Protein AF-A0A558GK12-F1 (afdb_monomer_lite)

Organism: Paenarthrobacter nitroguajacolicus (NCBI:txid211146)

pLDDT: mean 76.07, std 12.77, range [32.25, 90.19]

Foldseek 3Di:
DDDDPPVPPPLVVLVVVLLVVLLVQLVVCCVPVNDDSVLSSQLSCQLSVLLSVQLCCCCPVVVDPDLLVSNVVSLVRSLVRSLVSNCCSPANPDRDPVPSSVVSNVVSVVVSVVSSVVSVVVVVVVVVVVVVVVVVVVVVVVVVVVVVVVVVVVVVVD

Secondary structure (D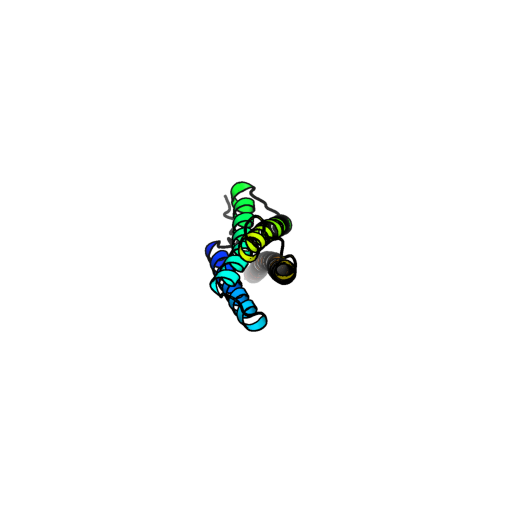SSP, 8-state):
----------HHHHHHHHHHHHHHHHHHHHHHH---HHHHHHHHHHHHHHHHHHHHHHHHTT----HHHHHHHHHHHHHHHHHHHHHHHHH-TT---HHHHHHHHHHHHHHHHHHHHHHHHHHHHHHHHHHHHHHHHHHHHHHHHHHHHHHHHHHTT-

Structure (mmCIF, N/CA/C/O backbone):
data_AF-A0A558GK12-F1
#
_entry.id   AF-A0A558GK12-F1
#
loop_
_atom_site.group_PDB
_atom_site.id
_atom_site.type_symbol
_atom_site.label_atom_id
_atom_site.label_alt_id
_atom_site.label_comp_id
_atom_site.label_asym_id
_atom_site.label_entity_id
_atom_site.label_seq_id
_atom_site.pdbx_PDB_ins_code
_atom_site.Cartn_x
_atom_site.Cartn_y
_atom_site.Cartn_z
_atom_site.occupancy
_atom_site.B_iso_or_equiv
_atom_site.auth_seq_id
_atom_site.auth_comp_id
_atom_site.auth_asym_id
_atom_site.auth_atom_id
_atom_site.pdbx_PDB_model_num
ATOM 1 N N . MET A 1 1 ? -12.534 13.010 30.637 1.00 35.97 1 MET A N 1
ATOM 2 C CA . MET A 1 1 ? -11.200 12.871 30.018 1.00 35.97 1 MET A CA 1
ATOM 3 C C . MET A 1 1 ? -10.872 11.388 30.012 1.00 35.97 1 MET A C 1
ATOM 5 O O . MET A 1 1 ? -10.538 10.848 31.054 1.00 35.97 1 MET A O 1
ATOM 9 N N . SER A 1 2 ? -11.116 10.703 28.897 1.00 32.25 2 SER A N 1
ATOM 10 C CA . SER A 1 2 ? -10.907 9.257 28.772 1.00 32.25 2 SER A CA 1
ATOM 11 C C . SER A 1 2 ? -10.175 8.986 27.464 1.00 32.25 2 SER A C 1
ATOM 13 O O . SER A 1 2 ? -10.705 9.154 26.368 1.00 32.25 2 SER A O 1
ATOM 15 N N . THR A 1 3 ? -8.904 8.637 27.613 1.00 38.06 3 THR A N 1
ATOM 16 C CA . THR A 1 3 ? -7.981 8.216 26.567 1.00 38.06 3 THR A CA 1
ATOM 17 C C . THR A 1 3 ? -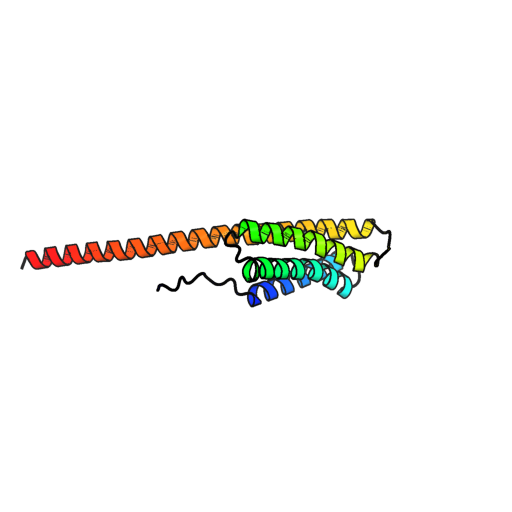8.473 6.903 25.968 1.00 38.06 3 THR A C 1
ATOM 19 O O . THR A 1 3 ? -8.235 5.821 26.499 1.00 38.06 3 THR A O 1
ATOM 22 N N . SER A 1 4 ? -9.209 7.014 24.863 1.00 36.31 4 SER A N 1
ATOM 23 C CA . SER A 1 4 ? -9.527 5.882 24.002 1.00 36.31 4 SER A CA 1
ATOM 24 C C . SER A 1 4 ? -8.226 5.402 23.366 1.00 36.31 4 SER A C 1
ATOM 26 O O . SER A 1 4 ? -7.670 6.065 22.490 1.00 36.31 4 SER A O 1
ATOM 28 N N . SER A 1 5 ? -7.716 4.273 23.855 1.00 36.62 5 SER A N 1
ATOM 29 C CA . SER A 1 5 ? -6.648 3.499 23.227 1.00 36.62 5 SER A CA 1
ATOM 30 C C . SER A 1 5 ? -7.183 2.924 21.909 1.00 36.62 5 SER A C 1
ATOM 32 O O . SER A 1 5 ? -7.464 1.732 2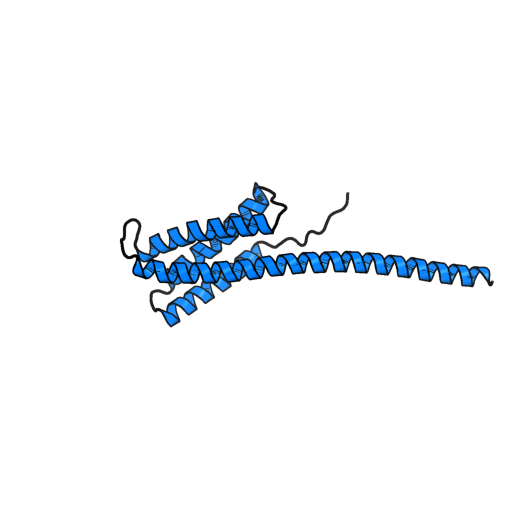1.803 1.00 36.62 5 SER A O 1
ATOM 34 N N . LYS A 1 6 ? -7.365 3.783 20.894 1.00 41.03 6 LYS A N 1
ATOM 35 C CA . LYS A 1 6 ? -7.413 3.352 19.495 1.00 41.03 6 LYS A CA 1
ATOM 36 C C . LYS A 1 6 ? -6.067 2.671 19.265 1.00 41.03 6 LYS A C 1
ATOM 38 O O . LYS A 1 6 ? -5.039 3.323 19.417 1.00 41.03 6 LYS A O 1
ATOM 43 N N . SER A 1 7 ? -6.063 1.371 18.989 1.00 43.19 7 SER A N 1
ATOM 44 C CA . SER A 1 7 ? -4.862 0.639 18.599 1.00 43.19 7 SER A CA 1
ATOM 45 C C . SER A 1 7 ? -4.269 1.335 17.374 1.00 43.19 7 SER A C 1
ATOM 47 O O . SER A 1 7 ? -4.726 1.155 16.246 1.00 43.19 7 SER A O 1
ATOM 49 N N . GLU A 1 8 ? -3.315 2.239 17.610 1.00 52.97 8 GLU A N 1
ATOM 50 C CA . GLU A 1 8 ? -2.764 3.075 16.558 1.00 52.97 8 GLU A CA 1
ATOM 51 C C . GLU A 1 8 ? -2.110 2.156 15.536 1.00 52.97 8 GLU A C 1
ATOM 53 O O . GLU A 1 8 ? -1.162 1.417 15.818 1.00 52.97 8 GLU A O 1
ATOM 58 N N . PHE A 1 9 ? -2.665 2.178 14.331 1.00 57.78 9 PHE A N 1
ATOM 59 C CA . PHE A 1 9 ? -2.064 1.590 13.155 1.00 57.78 9 PHE A CA 1
ATOM 60 C C . PHE A 1 9 ? -0.671 2.206 12.995 1.00 57.78 9 PHE A C 1
ATOM 62 O O . PHE A 1 9 ? -0.520 3.325 12.511 1.00 57.78 9 PHE A O 1
ATOM 69 N N . SER A 1 10 ? 0.356 1.513 13.487 1.00 67.56 10 SER A N 1
ATOM 70 C CA . SER A 1 10 ? 1.699 2.074 13.537 1.00 67.56 10 SER A CA 1
ATOM 71 C C . SER A 1 10 ? 2.254 2.150 12.117 1.00 67.56 10 SER A C 1
ATOM 73 O O . SER A 1 10 ? 2.717 1.144 11.575 1.00 67.56 10 SER A O 1
ATOM 75 N N . TRP A 1 11 ? 2.228 3.351 11.542 1.00 75.19 11 TRP A N 1
ATOM 76 C CA . TRP A 1 11 ? 2.812 3.727 10.252 1.00 75.19 11 TRP A CA 1
ATOM 77 C C . TRP A 1 11 ? 4.128 3.019 9.891 1.00 75.19 11 TRP A C 1
ATOM 79 O O . TRP A 1 11 ? 4.213 2.495 8.779 1.00 75.19 11 TRP A O 1
ATOM 89 N N . PRO A 1 12 ? 5.127 2.905 10.793 1.00 80.19 12 PRO A N 1
ATOM 90 C CA . PRO A 1 12 ? 6.367 2.196 10.475 1.00 80.19 12 PRO A CA 1
ATOM 91 C C . PRO A 1 12 ? 6.170 0.704 10.172 1.00 80.19 12 PRO A C 1
ATOM 93 O O . PRO A 1 12 ? 6.847 0.171 9.293 1.00 80.19 12 PRO A O 1
ATOM 96 N N . LYS A 1 13 ? 5.223 0.018 10.830 1.00 75.19 13 LYS A N 1
ATOM 97 C CA . LYS A 1 13 ? 4.918 -1.393 10.523 1.00 75.19 13 LYS A CA 1
ATOM 98 C C . LYS A 1 13 ? 4.299 -1.525 9.136 1.00 75.19 13 LYS A C 1
ATOM 100 O O . LYS A 1 13 ? 4.677 -2.419 8.389 1.00 75.19 13 LYS A O 1
ATOM 105 N N . SER A 1 14 ? 3.399 -0.616 8.775 1.00 77.62 14 SER A N 1
ATOM 106 C CA . SER A 1 14 ? 2.734 -0.607 7.468 1.00 77.62 14 SER A CA 1
ATOM 107 C C . SER A 1 14 ? 3.714 -0.313 6.339 1.00 77.62 14 SER A C 1
ATOM 109 O O . SER A 1 14 ? 3.683 -0.984 5.311 1.00 77.62 14 SER A O 1
ATOM 111 N N . PHE A 1 15 ? 4.636 0.626 6.557 1.00 80.50 15 PHE A N 1
ATOM 112 C CA . PHE A 1 15 ? 5.714 0.914 5.617 1.00 80.50 15 PHE A CA 1
ATOM 113 C C . PHE A 1 15 ? 6.651 -0.288 5.451 1.00 80.50 15 PHE A C 1
ATOM 115 O O . PHE A 1 15 ? 6.922 -0.704 4.331 1.00 80.50 15 PHE A O 1
ATOM 122 N N . THR A 1 16 ? 7.078 -0.905 6.556 1.00 83.75 16 THR A N 1
ATOM 123 C CA . THR A 1 16 ? 7.961 -2.085 6.530 1.00 83.75 16 THR A CA 1
ATOM 124 C C . THR A 1 16 ? 7.309 -3.262 5.806 1.00 83.75 16 THR A C 1
ATOM 126 O O . THR A 1 16 ? 7.930 -3.883 4.948 1.00 83.75 16 THR A O 1
ATOM 129 N N . LEU A 1 17 ? 6.039 -3.545 6.107 1.00 79.75 17 LEU A N 1
ATOM 130 C CA . LEU A 1 17 ? 5.294 -4.633 5.476 1.00 79.75 17 LEU A CA 1
ATOM 131 C C . LEU A 1 17 ? 5.094 -4.380 3.978 1.00 79.75 17 LEU A C 1
ATOM 133 O O . LEU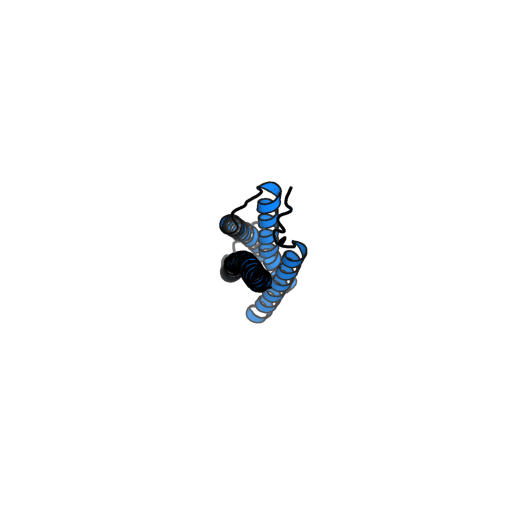 A 1 17 ? 5.295 -5.288 3.178 1.00 79.75 17 LEU A O 1
ATOM 137 N N . THR A 1 18 ? 4.784 -3.138 3.595 1.00 83.75 18 THR A N 1
ATOM 138 C CA . THR A 1 18 ? 4.668 -2.743 2.183 1.00 83.75 18 THR A CA 1
ATOM 139 C C . THR A 1 18 ? 6.000 -2.901 1.456 1.00 83.75 18 THR A C 1
ATOM 141 O O . THR A 1 18 ? 6.032 -3.473 0.376 1.00 83.75 18 THR A O 1
ATOM 144 N N . THR A 1 19 ? 7.111 -2.479 2.061 1.00 84.19 19 THR A N 1
ATOM 145 C CA . THR A 1 19 ? 8.462 -2.634 1.500 1.00 84.19 19 THR A CA 1
ATOM 146 C C . THR A 1 19 ? 8.828 -4.099 1.259 1.00 84.19 19 THR A C 1
ATOM 148 O O . THR A 1 19 ? 9.297 -4.438 0.174 1.00 84.19 19 THR A O 1
ATOM 151 N N . ILE A 1 20 ? 8.571 -4.983 2.232 1.00 87.56 20 ILE A N 1
ATOM 152 C CA . ILE A 1 20 ? 8.808 -6.429 2.081 1.00 87.56 20 ILE A CA 1
ATOM 153 C C . ILE A 1 20 ? 7.944 -6.993 0.950 1.00 87.56 20 ILE A C 1
ATOM 155 O O . ILE A 1 20 ? 8.432 -7.745 0.108 1.00 87.56 20 ILE A O 1
ATOM 159 N N . PHE A 1 21 ? 6.670 -6.608 0.904 1.00 84.00 21 PHE A N 1
ATOM 160 C CA . PHE A 1 21 ? 5.739 -7.094 -0.105 1.00 84.00 21 PHE A CA 1
ATOM 161 C C . PHE A 1 21 ? 6.117 -6.615 -1.518 1.00 84.00 21 PHE A C 1
ATOM 163 O O . PHE A 1 21 ? 6.138 -7.416 -2.449 1.00 84.00 21 PHE A O 1
ATOM 170 N N . CYS A 1 22 ? 6.526 -5.352 -1.674 1.00 86.69 22 CYS A N 1
ATOM 171 C CA . CYS A 1 22 ? 7.049 -4.819 -2.934 1.00 86.69 22 CYS A CA 1
ATOM 172 C C . CYS A 1 22 ? 8.320 -5.549 -3.390 1.00 86.69 22 CYS A C 1
ATOM 174 O O . CYS A 1 22 ? 8.452 -5.851 -4.573 1.00 86.69 22 CYS A O 1
ATOM 176 N N . ALA A 1 23 ? 9.236 -5.872 -2.471 1.00 86.19 23 ALA A N 1
ATOM 177 C CA . ALA A 1 23 ? 10.437 -6.640 -2.796 1.00 86.19 23 ALA A CA 1
ATOM 178 C C . ALA A 1 23 ? 10.096 -8.067 -3.260 1.00 86.19 23 ALA A C 1
ATOM 180 O O . ALA A 1 23 ? 10.641 -8.532 -4.259 1.00 86.19 23 ALA A O 1
ATOM 181 N N . LEU A 1 24 ? 9.154 -8.744 -2.592 1.00 85.88 24 LEU A N 1
ATOM 182 C CA . LEU A 1 24 ? 8.676 -10.071 -3.003 1.00 85.88 24 LEU A CA 1
ATOM 183 C C . LEU A 1 24 ? 8.048 -10.052 -4.401 1.00 85.88 24 LEU A C 1
ATOM 185 O O . LEU A 1 24 ? 8.295 -10.950 -5.207 1.00 85.88 24 LEU A O 1
ATOM 189 N N . ILE A 1 25 ? 7.268 -9.019 -4.714 1.00 83.31 25 ILE A N 1
ATOM 190 C CA . ILE A 1 25 ? 6.668 -8.854 -6.042 1.00 83.31 25 ILE A CA 1
ATOM 191 C C . ILE A 1 25 ? 7.739 -8.597 -7.098 1.00 83.31 25 ILE A C 1
ATOM 193 O O . ILE A 1 25 ? 7.697 -9.204 -8.164 1.00 83.31 25 ILE A O 1
ATOM 197 N N . ALA A 1 26 ? 8.741 -7.772 -6.801 1.00 84.75 26 ALA A N 1
ATOM 198 C CA . ALA A 1 26 ? 9.845 -7.530 -7.722 1.00 84.75 26 ALA A CA 1
ATOM 199 C C . ALA A 1 26 ? 10.619 -8.820 -8.040 1.00 84.75 26 ALA A C 1
ATOM 201 O O . ALA A 1 26 ? 10.864 -9.111 -9.210 1.00 84.75 26 ALA A O 1
ATOM 202 N N . VAL A 1 27 ? 10.931 -9.624 -7.014 1.00 84.81 27 VAL A N 1
ATOM 203 C CA . VAL A 1 27 ? 11.595 -10.928 -7.180 1.00 84.81 27 VAL A CA 1
ATOM 204 C C . VAL A 1 27 ? 10.734 -11.877 -8.013 1.00 84.81 27 VAL A C 1
ATOM 206 O O . VAL A 1 27 ? 11.221 -12.444 -8.983 1.00 84.81 27 VAL A O 1
ATOM 209 N N . THR A 1 28 ? 9.452 -12.035 -7.676 1.00 81.00 28 THR A N 1
ATOM 210 C CA . THR A 1 28 ? 8.550 -12.947 -8.408 1.00 81.00 28 THR A CA 1
ATOM 211 C C . THR A 1 28 ? 8.304 -12.504 -9.849 1.00 81.00 28 THR A C 1
ATOM 213 O O . THR A 1 28 ? 8.230 -13.335 -10.750 1.00 81.00 28 THR A O 1
ATOM 216 N N . THR A 1 29 ? 8.237 -11.198 -10.103 1.00 79.62 29 THR A N 1
ATOM 217 C CA . THR A 1 29 ? 8.101 -10.669 -11.466 1.00 79.62 29 THR A CA 1
ATOM 218 C C . THR A 1 29 ? 9.354 -10.963 -12.282 1.00 79.62 29 THR A C 1
ATOM 220 O O . THR A 1 29 ? 9.255 -11.439 -13.411 1.00 79.62 29 THR A O 1
ATOM 223 N N . GLN A 1 30 ? 10.533 -10.759 -11.687 1.00 80.44 30 GLN A N 1
ATOM 224 C CA . GLN A 1 30 ? 11.808 -11.064 -12.327 1.00 80.44 30 GLN A CA 1
ATOM 225 C C . GLN A 1 30 ? 11.965 -12.562 -12.621 1.00 80.44 30 GLN A C 1
ATOM 227 O O . GLN A 1 30 ? 12.465 -12.918 -13.685 1.00 80.44 30 GLN A O 1
ATOM 232 N N . THR A 1 31 ? 11.543 -13.453 -11.718 1.00 80.31 31 THR A N 1
ATOM 233 C CA . THR A 1 31 ? 11.682 -14.903 -11.935 1.00 80.31 31 THR A CA 1
ATOM 234 C C . THR A 1 31 ? 10.744 -15.440 -13.012 1.00 80.31 31 THR A C 1
ATOM 236 O O . THR A 1 31 ? 11.107 -16.394 -13.695 1.00 80.31 31 THR A O 1
ATOM 239 N N . ILE A 1 32 ? 9.555 -14.850 -13.176 1.00 77.88 32 ILE A N 1
ATOM 240 C CA . ILE A 1 32 ? 8.547 -15.327 -14.135 1.00 77.88 32 ILE A CA 1
ATOM 241 C C . ILE A 1 32 ? 8.728 -14.688 -15.519 1.00 77.88 32 ILE A C 1
ATOM 243 O O . ILE A 1 32 ? 8.685 -15.393 -16.525 1.00 77.88 32 ILE A O 1
ATOM 247 N N . TRP A 1 33 ? 8.913 -13.366 -15.585 1.00 72.50 33 TRP A N 1
ATOM 248 C CA . TRP A 1 33 ? 8.958 -12.614 -16.850 1.00 72.50 33 TRP A CA 1
ATOM 249 C C . TRP A 1 33 ? 10.365 -12.163 -17.254 1.00 72.50 33 TRP A C 1
ATOM 251 O O . TRP A 1 33 ? 10.549 -11.669 -18.366 1.00 72.50 33 TRP A O 1
ATOM 261 N N . GLY A 1 34 ? 11.365 -12.340 -16.387 1.00 69.44 34 GLY A N 1
ATOM 262 C CA . GLY A 1 34 ? 12.691 -11.767 -16.593 1.00 69.44 34 GLY A CA 1
ATOM 263 C C . GLY A 1 34 ? 12.698 -10.242 -16.431 1.00 69.44 34 GLY A C 1
ATOM 264 O O . GLY A 1 34 ? 11.758 -9.633 -15.919 1.00 69.44 34 GLY A O 1
ATOM 265 N N . GLY A 1 35 ? 13.788 -9.610 -16.864 1.00 73.88 35 GLY A N 1
ATOM 266 C CA . GLY A 1 35 ? 13.969 -8.158 -16.795 1.00 73.88 35 GLY A CA 1
ATOM 267 C C . GLY A 1 35 ? 14.817 -7.688 -15.612 1.00 73.88 35 GLY A C 1
ATOM 268 O O . GLY A 1 35 ? 15.287 -8.480 -14.792 1.00 73.88 35 GLY A O 1
ATOM 269 N N . ASP A 1 36 ? 15.052 -6.378 -15.559 1.00 83.38 36 ASP A N 1
ATOM 270 C CA . ASP A 1 36 ? 15.896 -5.768 -14.535 1.00 83.38 36 ASP A CA 1
ATOM 271 C C . ASP A 1 36 ? 15.181 -5.744 -13.174 1.00 83.38 36 ASP A C 1
ATOM 273 O O . ASP A 1 36 ? 14.027 -5.319 -13.054 1.00 83.38 36 ASP A O 1
ATOM 277 N N . PHE A 1 37 ? 15.882 -6.200 -12.134 1.00 82.94 37 PHE A N 1
ATOM 278 C CA . PHE A 1 37 ? 15.372 -6.199 -10.767 1.00 82.94 37 PHE A CA 1
ATOM 279 C C . PHE A 1 37 ? 15.027 -4.781 -10.318 1.00 82.94 37 PHE A C 1
ATOM 281 O O . PHE A 1 37 ? 13.970 -4.569 -9.730 1.00 82.94 37 PHE A O 1
ATOM 288 N N . ILE A 1 38 ? 15.879 -3.801 -10.639 1.00 86.56 38 ILE A N 1
ATOM 289 C CA . ILE A 1 38 ? 15.675 -2.407 -10.229 1.00 86.56 38 ILE A CA 1
ATOM 290 C C . ILE A 1 38 ? 14.414 -1.826 -10.871 1.00 86.56 38 ILE A C 1
ATOM 292 O O . ILE A 1 38 ? 13.653 -1.134 -10.196 1.00 86.56 38 ILE A O 1
ATOM 296 N N . LEU A 1 39 ? 14.142 -2.165 -12.133 1.00 83.56 39 LEU A N 1
ATOM 297 C CA . LEU A 1 39 ? 12.927 -1.751 -12.832 1.00 83.56 39 LEU A CA 1
ATOM 298 C C . LEU A 1 39 ? 11.671 -2.350 -12.182 1.00 83.56 39 LEU A C 1
ATOM 300 O O . LEU A 1 39 ? 10.754 -1.617 -11.813 1.00 83.56 39 LEU A O 1
ATOM 304 N N . ASN A 1 40 ? 11.646 -3.667 -11.963 1.00 82.25 40 ASN A N 1
ATOM 305 C CA . ASN A 1 40 ? 10.519 -4.341 -11.309 1.00 82.25 40 ASN A CA 1
ATOM 306 C C . ASN A 1 40 ? 10.295 -3.837 -9.871 1.00 82.25 40 ASN A C 1
ATOM 308 O O . ASN A 1 40 ? 9.155 -3.694 -9.414 1.00 82.25 40 ASN A O 1
ATOM 312 N N . LEU A 1 41 ? 11.382 -3.516 -9.168 1.00 86.38 41 LEU A N 1
ATOM 313 C CA . LEU A 1 41 ? 11.360 -2.946 -7.828 1.00 86.38 41 LEU A CA 1
ATOM 314 C C . LEU A 1 41 ? 10.794 -1.520 -7.832 1.00 86.38 41 LEU A C 1
ATOM 316 O O . LEU A 1 41 ? 9.909 -1.221 -7.031 1.00 86.38 41 LEU A O 1
ATOM 320 N N . ALA A 1 42 ? 11.232 -0.661 -8.755 1.00 87.94 42 ALA A N 1
ATOM 321 C CA . ALA A 1 42 ? 10.745 0.712 -8.889 1.00 87.94 42 ALA A CA 1
ATOM 322 C C . ALA A 1 42 ? 9.252 0.769 -9.250 1.00 87.94 42 ALA A C 1
ATOM 324 O O . ALA A 1 42 ? 8.504 1.578 -8.693 1.00 87.94 42 ALA A O 1
ATOM 325 N N . ILE A 1 43 ? 8.797 -0.126 -10.132 1.00 84.88 43 ILE A N 1
ATOM 326 C CA . ILE A 1 43 ? 7.380 -0.271 -10.480 1.00 84.88 43 ILE A CA 1
ATOM 327 C C . ILE A 1 43 ? 6.571 -0.663 -9.239 1.00 84.88 43 ILE A C 1
ATOM 329 O O . ILE A 1 43 ? 5.604 0.020 -8.893 1.00 84.88 43 ILE A O 1
ATOM 333 N N . SER A 1 44 ? 7.002 -1.709 -8.529 1.00 85.00 44 SER A N 1
ATOM 334 C CA . SER A 1 44 ? 6.313 -2.225 -7.339 1.00 85.00 44 SER A CA 1
ATOM 335 C C . SER A 1 44 ? 6.251 -1.188 -6.212 1.00 85.00 44 SER A C 1
ATOM 337 O O . SER A 1 44 ? 5.194 -0.976 -5.613 1.00 85.00 44 SER A O 1
ATOM 339 N N . PHE A 1 45 ? 7.351 -0.471 -5.958 1.00 88.00 45 PHE A N 1
ATOM 340 C CA . PHE A 1 45 ? 7.367 0.620 -4.982 1.00 88.00 45 PHE A CA 1
ATOM 341 C C . PHE A 1 45 ? 6.428 1.763 -5.357 1.00 88.00 45 PHE A C 1
ATOM 343 O O . PHE A 1 45 ? 5.814 2.334 -4.458 1.00 88.00 45 PHE A O 1
ATOM 350 N N . GLY A 1 46 ? 6.262 2.075 -6.644 1.00 87.44 46 GLY A N 1
ATOM 351 C CA . GLY A 1 46 ? 5.299 3.083 -7.086 1.00 87.44 46 GLY A CA 1
ATOM 352 C C . GLY A 1 46 ? 3.872 2.773 -6.640 1.00 87.44 46 GLY A C 1
ATOM 353 O O . GLY A 1 46 ? 3.185 3.663 -6.145 1.00 87.44 46 GLY A O 1
ATOM 354 N N . PHE A 1 47 ? 3.439 1.513 -6.723 1.00 85.12 47 PHE A N 1
ATOM 355 C CA . PHE A 1 47 ? 2.134 1.096 -6.199 1.00 85.12 47 PHE A CA 1
ATOM 356 C C . PHE A 1 47 ? 2.092 1.137 -4.665 1.00 85.12 47 PHE A C 1
ATOM 358 O O . PHE A 1 47 ? 1.192 1.747 -4.083 1.00 85.12 47 PHE A O 1
ATOM 365 N N . GLY A 1 48 ? 3.082 0.533 -4.000 1.00 84.75 48 GLY A N 1
ATOM 366 C CA . GLY A 1 48 ? 3.107 0.423 -2.540 1.00 84.75 48 GLY A CA 1
ATOM 367 C C . GLY A 1 48 ? 3.186 1.771 -1.816 1.00 84.75 48 GLY A C 1
ATOM 368 O O . GLY A 1 48 ? 2.397 2.041 -0.909 1.00 84.75 48 GLY A O 1
ATOM 369 N N . LEU A 1 49 ? 4.099 2.651 -2.232 1.00 87.88 49 LEU A N 1
ATOM 370 C CA . LEU A 1 49 ? 4.278 3.967 -1.612 1.00 87.88 49 LEU A CA 1
ATOM 371 C C . LEU A 1 49 ? 3.078 4.879 -1.860 1.00 87.88 49 LEU A C 1
ATOM 373 O O . LEU A 1 49 ? 2.683 5.610 -0.954 1.00 87.88 49 LEU A O 1
ATOM 377 N N . SER A 1 50 ? 2.456 4.798 -3.037 1.00 89.19 50 SER A N 1
ATOM 378 C CA . SER A 1 50 ? 1.235 5.553 -3.336 1.00 89.19 50 SER A CA 1
ATOM 379 C C . SER A 1 50 ? 0.064 5.113 -2.456 1.00 89.19 50 SER A C 1
ATOM 381 O O . SER A 1 50 ? -0.689 5.956 -1.966 1.00 89.19 50 SER A O 1
ATOM 383 N N . ALA A 1 51 ? -0.065 3.811 -2.179 1.00 84.81 51 ALA A N 1
ATOM 384 C CA . ALA A 1 51 ? -1.082 3.284 -1.268 1.00 84.81 51 ALA A CA 1
ATOM 385 C C . ALA A 1 51 ? -0.862 3.756 0.180 1.00 84.81 51 ALA A C 1
ATOM 387 O O . ALA A 1 51 ? -1.776 4.283 0.813 1.00 84.81 51 ALA A O 1
ATOM 388 N N . VAL A 1 52 ? 0.363 3.622 0.701 1.00 85.06 52 VAL A N 1
ATOM 389 C CA . VAL A 1 52 ? 0.689 4.035 2.078 1.00 85.06 52 VAL A CA 1
ATOM 390 C C . VAL A 1 52 ? 0.616 5.555 2.236 1.00 85.06 52 VAL A C 1
ATOM 392 O O . VAL A 1 52 ? 0.061 6.045 3.218 1.00 85.06 52 VAL A O 1
ATOM 395 N N . GLY A 1 53 ? 1.140 6.310 1.269 1.00 87.62 53 GLY A N 1
ATOM 396 C CA . GLY A 1 53 ? 1.151 7.772 1.284 1.00 87.62 53 GLY A CA 1
ATOM 397 C C . GLY A 1 53 ? -0.250 8.374 1.206 1.00 87.62 53 GLY A C 1
ATOM 398 O O . GLY A 1 53 ? -0.574 9.277 1.974 1.00 87.62 53 GLY A O 1
ATOM 399 N N . SER A 1 54 ? -1.117 7.843 0.343 1.00 87.44 54 SER A N 1
ATOM 400 C CA . SER A 1 54 ? -2.513 8.293 0.265 1.00 87.44 54 SER A CA 1
ATOM 401 C C . SER A 1 54 ? -3.295 7.970 1.541 1.00 87.44 54 SER A C 1
ATOM 403 O O . SER A 1 54 ? -4.015 8.833 2.037 1.00 87.44 54 SER A O 1
ATOM 405 N N . SER A 1 55 ? -3.102 6.780 2.125 1.00 84.75 55 SER A N 1
ATOM 406 C CA . SER A 1 55 ? -3.695 6.411 3.423 1.00 84.75 55 SER A CA 1
ATOM 407 C C . SER A 1 55 ? -3.216 7.359 4.525 1.00 84.75 55 SER A C 1
ATOM 409 O O . SER A 1 55 ? -4.024 7.886 5.291 1.00 84.75 55 SER A O 1
ATOM 411 N N . PHE A 1 56 ? -1.921 7.692 4.547 1.00 85.00 56 PHE A N 1
ATOM 412 C CA . PHE A 1 56 ? -1.358 8.676 5.474 1.00 85.00 56 PHE A CA 1
ATOM 413 C C . PHE A 1 56 ? -2.008 10.049 5.356 1.00 85.00 56 PHE A C 1
ATOM 415 O O . PHE A 1 56 ? -2.379 10.643 6.370 1.00 85.00 56 PHE A O 1
ATOM 422 N N . ILE A 1 57 ? -2.197 10.538 4.133 1.00 86.25 57 ILE A N 1
ATOM 423 C CA . ILE A 1 57 ? -2.851 11.823 3.885 1.00 86.25 57 ILE A CA 1
ATOM 424 C C . ILE A 1 57 ? -4.322 11.778 4.330 1.00 86.25 57 ILE A C 1
ATOM 426 O O . ILE A 1 57 ? -4.783 12.701 5.000 1.00 86.25 57 ILE A O 1
ATOM 430 N N . LEU A 1 58 ? -5.056 10.704 4.037 1.00 83.38 58 LEU A N 1
ATOM 431 C CA . LEU A 1 58 ? -6.471 10.569 4.407 1.00 83.38 58 LEU A CA 1
ATOM 432 C C . LEU A 1 58 ? -6.700 10.506 5.921 1.00 83.38 58 LEU A C 1
ATOM 434 O O . LEU A 1 58 ? -7.658 11.093 6.431 1.00 83.38 58 LEU A O 1
ATOM 438 N N . VAL A 1 59 ? -5.814 9.830 6.650 1.00 81.31 59 VAL A N 1
ATOM 439 C CA . VAL A 1 59 ? -5.904 9.738 8.112 1.00 81.31 59 VAL A CA 1
ATOM 440 C C . VAL A 1 59 ? -5.432 11.033 8.768 1.00 81.31 59 VAL A C 1
ATOM 442 O O . VAL A 1 59 ? -6.104 11.554 9.655 1.00 81.31 59 VAL A O 1
ATOM 445 N N . LYS A 1 60 ? -4.286 11.579 8.341 1.00 81.44 60 LYS A N 1
ATOM 446 C CA . LYS A 1 60 ? -3.652 12.713 9.027 1.00 81.44 60 LYS A CA 1
ATOM 447 C C . LYS A 1 60 ? -4.244 14.064 8.635 1.00 81.44 60 LYS A C 1
ATOM 449 O O . LYS A 1 60 ? -4.393 14.925 9.498 1.00 81.44 60 LYS A O 1
ATOM 454 N N . LEU A 1 61 ? -4.564 14.254 7.356 1.00 83.50 61 LEU A N 1
ATOM 455 C CA . LEU A 1 61 ? -5.067 15.523 6.828 1.00 83.50 61 LEU A CA 1
ATOM 456 C C . LEU A 1 61 ? -6.599 15.578 6.864 1.00 83.50 61 LEU A C 1
ATOM 458 O O . LEU A 1 61 ? -7.164 16.568 7.318 1.00 83.50 61 LEU A O 1
ATOM 462 N N . PHE A 1 62 ? -7.263 14.500 6.435 1.00 80.81 62 PHE A N 1
ATOM 463 C CA . PHE A 1 62 ? -8.727 14.453 6.315 1.00 80.81 62 PHE A CA 1
ATOM 464 C C . PHE A 1 62 ? -9.440 13.859 7.538 1.00 80.81 62 PHE A C 1
ATOM 466 O O . PHE A 1 62 ? -10.667 13.878 7.574 1.00 80.81 62 PHE A O 1
ATOM 473 N N . LYS A 1 63 ? -8.699 13.358 8.544 1.00 81.31 63 LYS A N 1
ATOM 474 C CA . LYS A 1 63 ? -9.245 12.734 9.769 1.00 81.31 63 LYS A CA 1
ATOM 475 C C . LYS A 1 63 ? -10.373 11.742 9.463 1.00 81.31 63 LYS A C 1
ATOM 477 O O . LYS A 1 63 ? -11.416 11.734 10.112 1.00 81.31 63 LYS A O 1
ATOM 482 N N . THR A 1 64 ? -10.173 10.935 8.426 1.00 72.44 64 THR A N 1
ATOM 483 C CA . THR A 1 64 ? -11.189 9.992 7.960 1.00 72.44 64 THR A CA 1
ATOM 484 C C . THR A 1 64 ? -11.456 8.945 9.042 1.00 72.44 64 THR A C 1
ATOM 486 O O . THR A 1 64 ? -10.571 8.162 9.374 1.00 72.44 64 THR A O 1
ATOM 489 N N . GLU A 1 65 ? -12.678 8.902 9.579 1.00 69.56 65 GLU A N 1
ATOM 490 C CA . GLU A 1 65 ? -13.074 7.889 10.575 1.00 69.56 65 GLU A CA 1
ATOM 491 C C . GLU A 1 65 ? -13.508 6.562 9.916 1.00 69.56 65 GLU A C 1
ATOM 493 O O . GLU A 1 65 ? -13.451 5.504 10.542 1.00 69.56 65 GLU A O 1
ATOM 498 N N . SER A 1 66 ? -13.918 6.583 8.639 1.00 76.06 66 SER A N 1
ATOM 499 C CA . SER A 1 66 ? -14.323 5.375 7.906 1.00 76.06 66 SER A CA 1
ATOM 500 C C . SER A 1 66 ? -13.131 4.673 7.256 1.00 76.06 66 SER A C 1
ATOM 502 O O . SER A 1 66 ? -12.610 5.107 6.228 1.00 76.06 66 SER A O 1
ATOM 504 N N . ARG A 1 67 ? -12.744 3.524 7.818 1.00 72.62 67 ARG A N 1
ATOM 505 C CA . ARG A 1 67 ? -11.632 2.701 7.316 1.00 72.62 67 ARG A CA 1
ATOM 506 C C . ARG A 1 67 ? -11.865 2.174 5.897 1.00 72.62 67 ARG A C 1
ATOM 508 O O . ARG A 1 67 ? -10.930 2.109 5.108 1.00 72.62 67 ARG A O 1
ATOM 515 N N . VAL A 1 68 ? -13.106 1.818 5.560 1.00 73.88 68 VAL A N 1
ATOM 516 C CA . VAL A 1 68 ? -13.465 1.326 4.216 1.00 73.88 68 VAL A CA 1
ATOM 517 C C . VAL A 1 68 ? -13.276 2.430 3.176 1.00 73.88 68 VAL A C 1
ATOM 519 O O . VAL A 1 68 ? -12.749 2.180 2.095 1.00 73.88 68 VAL A O 1
ATOM 522 N N . PHE A 1 69 ? -13.658 3.660 3.525 1.00 78.62 69 PHE A N 1
ATOM 523 C CA . PHE A 1 69 ? -13.488 4.822 2.659 1.00 78.62 69 PHE A CA 1
ATOM 524 C C . PHE A 1 69 ? -12.010 5.182 2.474 1.00 78.62 69 PHE A C 1
ATOM 526 O O . PHE A 1 69 ? -11.574 5.398 1.346 1.00 78.62 69 PHE A O 1
ATOM 533 N N . GLU A 1 70 ? -11.231 5.172 3.562 1.00 81.12 70 GLU A N 1
ATOM 534 C CA . GLU A 1 70 ? -9.778 5.374 3.525 1.00 81.12 70 GLU A CA 1
ATOM 535 C C . GLU A 1 70 ? -9.110 4.388 2.557 1.00 81.12 70 GLU A C 1
ATOM 537 O O . GLU A 1 70 ? -8.437 4.797 1.615 1.00 81.12 70 GLU A O 1
ATOM 542 N N . VAL A 1 71 ? -9.354 3.088 2.743 1.00 77.19 71 VAL A N 1
ATOM 543 C CA . VAL A 1 71 ? -8.763 2.023 1.920 1.00 77.19 71 VAL A CA 1
ATOM 544 C C . VAL A 1 71 ? -9.215 2.129 0.465 1.00 77.19 71 VAL A C 1
ATOM 546 O O . VAL A 1 71 ? -8.391 1.985 -0.437 1.00 77.19 71 VAL A O 1
ATOM 549 N N . GLY A 1 72 ? -10.498 2.411 0.224 1.00 80.75 72 GLY A N 1
ATOM 550 C CA . GLY A 1 72 ? -11.044 2.567 -1.124 1.00 80.75 72 GLY A CA 1
ATOM 551 C C . GLY A 1 72 ? -10.373 3.702 -1.896 1.00 80.75 72 GLY A C 1
ATOM 552 O O . GLY A 1 72 ? -9.918 3.496 -3.021 1.00 80.75 72 GLY A O 1
ATOM 553 N N . ILE A 1 73 ? -10.237 4.882 -1.283 1.00 85.19 73 ILE A N 1
ATOM 554 C CA . ILE A 1 73 ? -9.551 6.011 -1.925 1.00 85.19 73 ILE A CA 1
ATOM 555 C C . ILE A 1 73 ? -8.063 5.717 -2.090 1.00 85.19 73 ILE A C 1
ATOM 557 O O . ILE A 1 73 ? -7.519 5.953 -3.168 1.00 85.19 73 ILE A O 1
ATOM 561 N N . SER A 1 74 ? -7.402 5.173 -1.068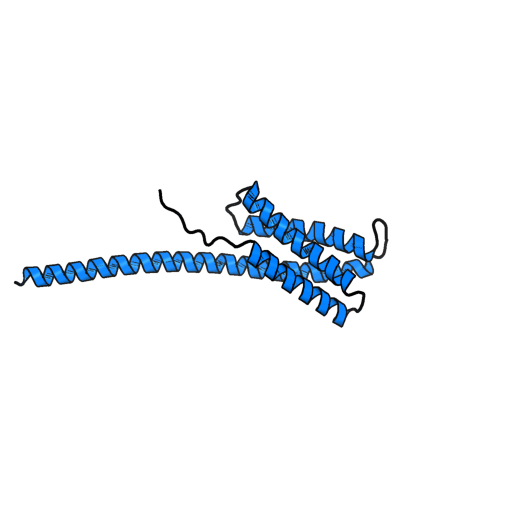 1.00 85.12 74 SER A N 1
ATOM 562 C CA . SER A 1 74 ? -5.986 4.818 -1.165 1.00 85.12 74 SER A CA 1
ATOM 563 C C . SER A 1 74 ? -5.705 3.839 -2.296 1.00 85.12 74 SER A C 1
ATOM 565 O O . SER A 1 74 ? -4.697 3.967 -2.987 1.00 85.12 74 SER A O 1
ATOM 567 N N . MET A 1 75 ? -6.615 2.896 -2.529 1.00 82.12 75 MET A N 1
ATOM 568 C CA . MET A 1 75 ? -6.526 1.945 -3.628 1.00 82.12 75 MET A CA 1
ATOM 569 C C . MET A 1 75 ? -6.703 2.619 -4.990 1.00 82.12 75 MET A C 1
ATOM 571 O O . MET A 1 75 ? -5.911 2.358 -5.891 1.00 82.12 75 MET A O 1
ATOM 575 N N . LEU A 1 76 ? -7.670 3.531 -5.135 1.00 85.88 76 LEU A N 1
ATOM 576 C CA . LEU A 1 76 ? -7.842 4.302 -6.372 1.00 85.88 76 LEU A CA 1
ATOM 577 C C . LEU A 1 76 ? -6.602 5.145 -6.692 1.00 85.88 76 LEU A C 1
ATOM 579 O O . LEU A 1 76 ? -6.139 5.148 -7.831 1.00 85.88 76 LEU A O 1
ATOM 583 N N . VAL A 1 77 ? -6.031 5.814 -5.687 1.00 88.38 77 VAL A N 1
ATOM 584 C CA . VAL A 1 77 ? -4.801 6.602 -5.848 1.00 88.38 77 VAL A CA 1
ATOM 585 C C . VAL A 1 77 ? -3.606 5.705 -6.177 1.00 88.38 77 VAL A C 1
ATOM 587 O O . VAL A 1 77 ? -2.819 6.028 -7.061 1.00 88.38 77 VAL A O 1
ATOM 590 N N . ALA A 1 78 ? -3.469 4.557 -5.512 1.00 86.81 78 ALA A N 1
ATOM 591 C CA . ALA A 1 78 ? -2.397 3.612 -5.804 1.00 86.81 78 ALA A CA 1
ATOM 592 C C . ALA A 1 78 ? -2.494 3.048 -7.225 1.00 86.81 78 ALA A C 1
ATOM 594 O O . ALA A 1 78 ? -1.474 2.926 -7.897 1.00 86.81 78 ALA A O 1
ATOM 595 N N . MET A 1 79 ? -3.705 2.748 -7.704 1.00 83.00 79 MET A N 1
ATOM 596 C CA . MET A 1 79 ? -3.915 2.281 -9.072 1.00 83.00 79 MET A CA 1
ATOM 597 C C . MET A 1 79 ? -3.542 3.352 -10.092 1.00 83.00 79 MET A C 1
ATOM 599 O O . MET A 1 79 ? -2.833 3.043 -11.045 1.00 83.00 79 MET A O 1
ATOM 603 N N . THR A 1 80 ? -3.972 4.601 -9.910 1.00 86.00 80 THR A N 1
ATOM 604 C CA . THR A 1 80 ? -3.672 5.668 -10.875 1.00 86.00 80 THR A CA 1
ATOM 605 C C . THR A 1 80 ? -2.188 6.024 -10.877 1.00 86.00 80 THR A C 1
ATOM 607 O O . THR A 1 80 ? -1.544 5.963 -11.924 1.00 86.00 80 THR A O 1
ATOM 610 N N . VAL A 1 81 ? -1.614 6.323 -9.709 1.00 89.38 81 VAL A N 1
ATOM 611 C CA . VAL A 1 81 ? -0.209 6.739 -9.579 1.00 89.38 81 VAL A CA 1
ATOM 612 C C . VAL A 1 81 ? 0.745 5.582 -9.871 1.00 89.38 81 VAL A C 1
ATOM 614 O O . VAL A 1 81 ? 1.735 5.767 -10.574 1.00 89.38 81 VAL A O 1
ATOM 617 N N . GLY A 1 82 ? 0.437 4.373 -9.398 1.00 85.94 82 GLY A N 1
ATOM 618 C CA . GLY A 1 82 ? 1.231 3.179 -9.679 1.00 85.94 82 GLY A CA 1
ATOM 619 C C . GLY A 1 82 ? 1.250 2.831 -11.166 1.00 85.94 82 GLY A C 1
ATOM 620 O O . GLY A 1 82 ? 2.315 2.539 -11.707 1.00 85.94 82 GLY A O 1
ATOM 621 N N . THR A 1 83 ? 0.112 2.953 -11.858 1.00 84.12 83 THR A N 1
ATOM 622 C CA . THR A 1 83 ? 0.043 2.728 -13.313 1.00 84.12 83 THR A CA 1
ATOM 623 C C . THR A 1 83 ? 0.820 3.794 -14.085 1.00 84.12 83 THR A C 1
ATOM 625 O O . THR A 1 83 ? 1.538 3.456 -15.023 1.00 84.12 83 THR A O 1
ATOM 628 N N . LEU A 1 84 ? 0.749 5.065 -13.674 1.00 85.38 84 LEU A N 1
ATOM 629 C CA . LEU A 1 84 ? 1.556 6.142 -14.263 1.00 85.38 84 LEU A CA 1
ATOM 630 C C . LEU A 1 84 ? 3.060 5.904 -14.051 1.00 85.38 84 LEU A C 1
ATOM 632 O O . LEU A 1 84 ? 3.842 6.042 -14.989 1.00 85.38 84 LEU A O 1
ATOM 636 N N . ASN A 1 85 ? 3.467 5.484 -12.850 1.00 87.88 85 ASN A N 1
ATOM 637 C CA . ASN A 1 85 ? 4.852 5.116 -12.556 1.00 87.88 85 ASN A CA 1
ATOM 638 C C . ASN A 1 85 ? 5.308 3.919 -13.405 1.00 87.88 85 ASN A C 1
ATOM 640 O O . ASN A 1 85 ? 6.384 3.951 -13.993 1.00 87.88 85 ASN A O 1
ATOM 644 N N . ALA A 1 86 ? 4.477 2.884 -13.526 1.00 83.56 86 ALA A N 1
ATOM 645 C CA . ALA A 1 86 ? 4.760 1.740 -14.386 1.00 83.56 86 ALA A CA 1
ATOM 646 C C . ALA A 1 86 ? 4.941 2.147 -15.850 1.00 83.56 86 ALA A C 1
ATOM 648 O O . ALA A 1 86 ? 5.887 1.707 -16.501 1.00 83.56 86 ALA A O 1
ATOM 649 N N . HIS A 1 87 ? 4.061 3.014 -16.351 1.00 81.56 87 HIS A N 1
ATOM 650 C CA . HIS A 1 87 ? 4.156 3.549 -17.702 1.00 81.56 87 HIS A CA 1
ATOM 651 C C . HIS A 1 87 ? 5.475 4.294 -17.914 1.00 81.56 87 HIS A C 1
ATOM 653 O O . HIS A 1 87 ? 6.161 4.060 -18.905 1.00 81.56 87 HIS A O 1
ATOM 659 N N . TYR A 1 88 ? 5.857 5.145 -16.960 1.00 83.75 88 TYR A N 1
ATOM 660 C CA . TYR A 1 88 ? 7.113 5.885 -17.011 1.00 83.75 88 TYR A CA 1
ATOM 661 C C . TYR A 1 88 ? 8.331 4.956 -17.113 1.00 83.75 88 TYR A C 1
ATOM 663 O O . TYR A 1 88 ? 9.197 5.182 -17.955 1.00 83.75 88 TYR A O 1
ATOM 671 N N . TRP A 1 89 ? 8.382 3.890 -16.310 1.00 82.69 89 TRP A N 1
ATOM 672 C CA . TRP A 1 89 ? 9.512 2.955 -16.310 1.00 82.69 89 TRP A CA 1
ATOM 673 C C . TRP A 1 89 ? 9.545 2.018 -17.523 1.00 82.69 89 TRP A C 1
ATOM 675 O O . TRP A 1 89 ? 10.629 1.692 -17.996 1.00 82.69 89 TRP A O 1
ATOM 685 N N . LEU A 1 90 ? 8.389 1.584 -18.035 1.00 76.00 90 LEU A N 1
ATOM 686 C CA . LEU A 1 90 ? 8.322 0.635 -19.155 1.00 76.00 90 LEU A CA 1
ATOM 687 C C . LEU A 1 90 ? 8.440 1.290 -20.532 1.00 76.00 90 LEU A C 1
ATOM 689 O O . LEU A 1 90 ? 8.993 0.689 -21.449 1.00 76.00 90 LEU A O 1
ATOM 693 N N . ASN A 1 91 ? 7.886 2.489 -20.691 1.00 72.00 91 ASN A N 1
ATOM 694 C CA . ASN A 1 91 ? 7.735 3.143 -21.988 1.00 72.00 91 ASN A CA 1
ATOM 695 C C . ASN A 1 91 ? 8.448 4.497 -22.071 1.00 72.00 91 ASN A C 1
ATOM 697 O O . ASN A 1 91 ? 8.526 5.086 -23.146 1.00 72.00 91 ASN A O 1
ATOM 701 N N . GLY A 1 92 ? 8.966 5.025 -20.963 1.00 61.78 92 GLY A N 1
ATOM 702 C CA . GLY A 1 92 ? 9.311 6.441 -20.893 1.00 61.78 92 GLY A CA 1
ATOM 703 C C . GLY A 1 92 ? 8.059 7.326 -20.956 1.00 61.78 92 GLY A C 1
ATOM 704 O O . GLY A 1 92 ? 6.921 6.855 -20.979 1.00 61.78 92 GLY A O 1
ATOM 705 N N . PHE A 1 93 ? 8.255 8.646 -20.973 1.00 50.38 93 PHE A N 1
ATOM 706 C CA . PHE A 1 93 ? 7.152 9.616 -20.889 1.00 50.38 93 PHE A CA 1
ATOM 707 C C . PHE A 1 93 ? 6.230 9.623 -22.135 1.00 50.38 93 PHE A C 1
ATOM 709 O O . PHE A 1 93 ? 5.095 10.076 -22.040 1.00 50.38 93 PHE A O 1
ATOM 716 N N . PHE A 1 94 ? 6.695 9.096 -23.279 1.00 51.03 94 PHE A N 1
ATOM 717 C CA . PHE A 1 94 ? 6.002 9.111 -24.583 1.00 51.03 94 PHE A CA 1
ATOM 718 C C . PHE A 1 94 ? 6.143 7.790 -25.381 1.00 51.03 94 PHE A C 1
ATOM 720 O O . PHE A 1 94 ? 6.181 7.816 -26.608 1.00 51.03 94 PHE A O 1
ATOM 727 N N . GLY A 1 95 ? 6.295 6.630 -24.733 1.00 50.59 95 GLY A N 1
ATOM 728 C CA . GLY A 1 95 ? 6.422 5.349 -25.453 1.00 50.59 95 GLY A CA 1
ATOM 729 C C . GLY A 1 95 ? 5.101 4.603 -25.651 1.00 50.59 95 GLY A C 1
ATOM 730 O O . GLY A 1 95 ? 4.285 4.524 -24.737 1.00 50.59 95 GLY A O 1
ATOM 731 N N . ASP A 1 96 ? 4.943 3.988 -26.824 1.00 58.69 96 ASP A N 1
ATOM 732 C CA . ASP A 1 96 ? 3.711 3.331 -27.297 1.00 58.69 96 ASP A CA 1
ATOM 733 C C . ASP A 1 96 ? 3.612 1.815 -26.991 1.00 58.69 96 ASP A C 1
ATOM 735 O O . ASP A 1 96 ? 2.707 1.133 -27.484 1.00 58.69 96 ASP A O 1
ATOM 739 N N . ASN A 1 97 ? 4.506 1.214 -26.186 1.00 57.53 97 ASN A N 1
ATOM 740 C CA . ASN A 1 97 ? 4.481 -0.246 -25.985 1.00 57.53 97 ASN A CA 1
ATOM 741 C C . ASN A 1 97 ? 3.435 -0.667 -24.941 1.00 57.53 97 ASN A C 1
ATOM 743 O O . ASN A 1 97 ? 3.708 -0.871 -23.755 1.00 57.53 97 ASN A O 1
ATOM 747 N N . PHE A 1 98 ? 2.207 -0.866 -25.414 1.00 59.47 98 PHE A N 1
ATOM 748 C CA . PHE A 1 98 ? 1.052 -1.280 -24.611 1.00 59.47 98 PHE A CA 1
ATOM 749 C C . PHE A 1 98 ? 1.165 -2.713 -24.043 1.00 59.47 98 PHE A C 1
ATOM 751 O O . PHE A 1 98 ? 0.546 -3.049 -23.032 1.00 59.47 98 PHE A O 1
ATOM 758 N N . SER A 1 99 ? 1.978 -3.573 -24.670 1.00 60.91 99 SER A N 1
ATOM 759 C CA . SER A 1 99 ? 2.094 -4.997 -24.311 1.00 60.91 99 SER A CA 1
ATOM 760 C C . SER A 1 99 ? 2.709 -5.220 -22.919 1.00 60.91 99 SER A C 1
ATOM 762 O O . SER A 1 99 ? 2.184 -6.007 -22.130 1.00 60.91 99 SER A O 1
ATOM 764 N N . GLY A 1 100 ? 3.761 -4.468 -22.567 1.00 61.75 100 GLY A N 1
ATOM 765 C CA . GLY A 1 100 ? 4.377 -4.527 -21.232 1.00 61.75 100 GLY A CA 1
ATOM 766 C C . GLY A 1 100 ? 3.465 -3.971 -20.134 1.00 61.75 100 GLY A C 1
ATOM 767 O O . GLY A 1 100 ? 3.433 -4.491 -19.018 1.00 61.75 100 GLY A O 1
ATOM 768 N N . LEU A 1 101 ? 2.646 -2.971 -20.478 1.00 64.00 101 LEU A N 1
ATOM 769 C CA . LEU A 1 101 ? 1.704 -2.343 -19.554 1.00 64.00 101 LEU A CA 1
ATOM 770 C C . LEU A 1 101 ? 0.624 -3.322 -19.076 1.00 64.00 101 LEU A C 1
ATOM 772 O O . LEU A 1 101 ? 0.233 -3.294 -17.912 1.00 64.00 101 LEU A O 1
ATOM 776 N N . LYS A 1 102 ? 0.168 -4.217 -19.962 1.00 65.19 102 LYS A N 1
ATOM 777 C CA . LYS A 1 102 ? -0.892 -5.189 -19.665 1.00 65.19 102 LYS A CA 1
ATOM 778 C C . LYS A 1 102 ? -0.507 -6.145 -18.534 1.00 65.19 102 LYS A C 1
ATOM 780 O O . LYS A 1 102 ? -1.331 -6.401 -17.660 1.00 65.19 102 LYS A O 1
ATOM 785 N N . SER A 1 103 ? 0.731 -6.650 -18.532 1.00 64.88 103 SER A N 1
ATOM 786 C CA . SER A 1 103 ? 1.220 -7.554 -17.479 1.00 64.88 103 SER A CA 1
ATOM 787 C C . SER A 1 103 ? 1.292 -6.841 -16.127 1.00 64.88 103 SER A C 1
ATOM 789 O O . SER A 1 103 ? 0.785 -7.342 -15.125 1.00 64.88 103 SER A O 1
ATOM 791 N N . VAL A 1 104 ? 1.816 -5.611 -16.114 1.00 66.62 104 VAL A N 1
ATOM 792 C CA . VAL A 1 104 ? 1.914 -4.806 -14.889 1.00 66.62 104 VAL A CA 1
ATOM 793 C C . VAL A 1 104 ? 0.545 -4.390 -14.363 1.00 66.62 104 VAL A C 1
ATOM 795 O O . VAL A 1 104 ? 0.327 -4.408 -13.157 1.00 66.62 104 VAL A O 1
ATOM 798 N N . MET A 1 105 ? -0.407 -4.077 -15.241 1.00 65.44 105 MET A N 1
ATOM 799 C CA . MET A 1 105 ? -1.778 -3.768 -14.839 1.00 65.44 105 MET A CA 1
ATOM 800 C C . MET A 1 105 ? -2.453 -4.982 -14.187 1.00 65.44 105 MET A C 1
ATOM 802 O O . MET A 1 105 ? -3.126 -4.839 -13.170 1.00 65.44 105 MET A O 1
ATOM 806 N N . LEU A 1 106 ? -2.227 -6.186 -14.723 1.00 67.69 106 LEU A N 1
ATOM 807 C CA . LEU A 1 106 ? -2.739 -7.438 -14.160 1.00 67.69 106 LEU A CA 1
ATOM 808 C C . LEU A 1 106 ? -2.119 -7.715 -12.781 1.00 67.69 106 LEU A C 1
ATOM 810 O O . LEU A 1 106 ? -2.831 -8.038 -11.830 1.00 67.69 106 LEU A O 1
ATOM 814 N N . LEU A 1 107 ? -0.812 -7.485 -12.639 1.00 68.12 107 LEU A N 1
ATOM 815 C CA . LEU A 1 107 ? -0.111 -7.587 -11.361 1.00 68.12 107 LEU A CA 1
ATOM 816 C C . LEU A 1 107 ? -0.595 -6.536 -10.347 1.00 68.12 107 LEU A C 1
ATOM 818 O O . LEU A 1 107 ? -0.780 -6.851 -9.173 1.00 68.12 107 LEU A O 1
ATOM 822 N N . GLY A 1 108 ? -0.877 -5.315 -10.809 1.00 68.31 108 GLY A N 1
ATOM 823 C CA . GLY A 1 108 ? -1.472 -4.238 -10.019 1.00 68.31 108 GLY A CA 1
ATOM 824 C C . GLY A 1 108 ? -2.873 -4.590 -9.515 1.00 68.31 108 GLY A C 1
ATOM 825 O O . GLY A 1 108 ? -3.186 -4.332 -8.358 1.00 68.31 108 GLY A O 1
ATOM 826 N N . VAL A 1 109 ? -3.695 -5.262 -10.327 1.00 67.31 109 VAL A N 1
ATOM 827 C CA . VAL A 1 109 ? -5.008 -5.774 -9.897 1.00 67.31 109 VAL A CA 1
ATOM 828 C C . VAL A 1 109 ? -4.859 -6.851 -8.820 1.00 67.31 109 VAL A C 1
ATOM 830 O O . VAL A 1 109 ? -5.567 -6.798 -7.813 1.00 67.31 109 VAL A O 1
ATOM 833 N N . ILE A 1 110 ? -3.920 -7.790 -8.978 1.00 73.94 110 ILE A N 1
ATOM 834 C CA . ILE A 1 110 ? -3.652 -8.821 -7.961 1.00 73.94 110 ILE A CA 1
ATOM 835 C C . ILE A 1 110 ? -3.178 -8.162 -6.662 1.00 73.94 110 ILE A C 1
ATOM 837 O O . ILE A 1 110 ? -3.733 -8.436 -5.599 1.00 73.94 110 ILE A O 1
ATOM 841 N N . PHE A 1 111 ? -2.229 -7.230 -6.744 1.00 69.38 111 PHE A N 1
ATOM 842 C CA . PHE A 1 111 ? -1.752 -6.454 -5.603 1.00 69.38 111 PHE A CA 1
ATOM 843 C C . PHE A 1 111 ? -2.899 -5.739 -4.885 1.00 69.38 111 PHE A C 1
ATOM 845 O O . PHE A 1 111 ? -3.084 -5.910 -3.682 1.00 69.38 111 PHE A O 1
ATOM 852 N N . CYS A 1 112 ? -3.721 -4.998 -5.628 1.00 66.94 112 CYS A N 1
ATOM 853 C CA . CYS A 1 112 ? -4.873 -4.294 -5.084 1.00 66.94 112 CYS A CA 1
ATOM 854 C C . CYS A 1 112 ? -5.881 -5.249 -4.439 1.00 66.94 112 CYS A C 1
ATOM 856 O O . CYS A 1 112 ? -6.405 -4.935 -3.375 1.00 66.94 112 CYS A O 1
ATOM 858 N N . SER A 1 113 ? -6.116 -6.426 -5.023 1.00 69.50 113 SER A N 1
ATOM 859 C CA . SER A 1 113 ? -7.028 -7.425 -4.458 1.00 69.50 113 SER A CA 1
ATOM 860 C C . SER A 1 113 ? -6.523 -7.984 -3.121 1.00 69.50 113 SER A C 1
ATOM 862 O O . SER A 1 113 ? -7.288 -8.062 -2.161 1.00 69.50 113 SER A O 1
ATOM 864 N N . VAL A 1 114 ? -5.222 -8.280 -3.018 1.00 69.06 114 VAL A N 1
ATOM 865 C CA . VAL A 1 114 ? -4.590 -8.768 -1.784 1.00 69.06 114 VAL A CA 1
ATOM 866 C C . VAL A 1 114 ? -4.563 -7.671 -0.725 1.00 69.06 114 VAL A C 1
ATOM 868 O O . VAL A 1 114 ? -4.900 -7.928 0.431 1.00 69.06 114 VAL A O 1
ATOM 871 N N . CYS A 1 115 ? -4.220 -6.437 -1.107 1.00 65.56 115 CYS A N 1
ATOM 872 C CA . CYS A 1 115 ? -4.260 -5.295 -0.202 1.00 65.56 115 CYS A CA 1
ATOM 873 C C . CYS A 1 115 ? -5.684 -5.057 0.310 1.00 65.56 115 CYS A C 1
ATOM 875 O O . CYS A 1 115 ? 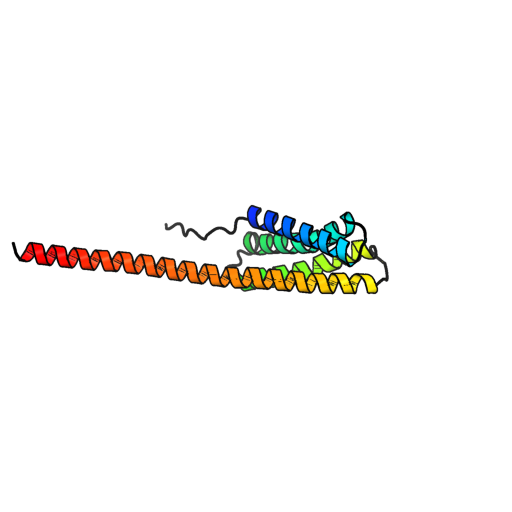-5.880 -4.976 1.520 1.00 65.56 115 CYS A O 1
ATOM 877 N N . TYR A 1 116 ? -6.683 -5.012 -0.575 1.00 67.12 116 TYR A N 1
ATOM 878 C CA . TYR A 1 116 ? -8.083 -4.840 -0.194 1.00 67.12 116 TYR A CA 1
ATOM 879 C C . TYR A 1 116 ? -8.548 -5.945 0.754 1.00 67.12 116 TYR A C 1
ATOM 881 O O . TYR A 1 116 ? -9.111 -5.642 1.802 1.00 67.12 116 TYR A O 1
ATOM 889 N N . TYR A 1 117 ? -8.249 -7.209 0.437 1.00 70.50 117 TYR A N 1
ATOM 890 C CA . TYR A 1 117 ? -8.583 -8.345 1.293 1.00 70.50 117 TYR A CA 1
ATOM 891 C C . TYR A 1 117 ? -7.943 -8.215 2.677 1.00 70.50 117 TYR A C 1
ATOM 893 O O . TYR A 1 117 ? -8.642 -8.243 3.686 1.00 70.50 117 TYR A O 1
ATOM 901 N N . TYR A 1 118 ? -6.629 -7.983 2.741 1.00 66.56 118 TYR A N 1
ATOM 902 C CA . TYR A 1 118 ? -5.914 -7.827 4.006 1.00 66.56 118 TYR A CA 1
ATOM 903 C C . TYR A 1 118 ? -6.490 -6.685 4.854 1.00 66.56 118 TYR A C 1
ATOM 905 O O . TYR A 1 118 ? -6.692 -6.848 6.059 1.00 66.56 118 TYR A O 1
ATOM 913 N N . PHE A 1 119 ? -6.791 -5.538 4.239 1.00 61.59 119 PHE A N 1
ATOM 914 C CA . PHE A 1 119 ? -7.352 -4.383 4.937 1.00 61.59 119 PHE A CA 1
ATOM 915 C C . PHE A 1 119 ? -8.807 -4.584 5.370 1.00 61.59 119 PHE A C 1
ATOM 917 O O . PHE A 1 119 ? -9.164 -4.160 6.471 1.00 61.59 119 PHE A O 1
ATOM 924 N N . TYR A 1 120 ? -9.624 -5.252 4.556 1.00 64.75 120 TYR A N 1
ATOM 925 C CA . TYR A 1 120 ? -11.004 -5.597 4.889 1.00 64.75 120 TYR A CA 1
ATOM 926 C C . TYR A 1 120 ? -11.056 -6.584 6.062 1.00 64.75 120 TYR A C 1
ATOM 928 O O . TYR A 1 120 ? -11.710 -6.317 7.070 1.00 64.75 120 TYR A O 1
ATOM 936 N N . THR A 1 121 ? -10.284 -7.674 5.992 1.00 66.25 121 THR A N 1
ATOM 937 C CA . THR A 1 121 ? -10.208 -8.680 7.060 1.00 66.25 121 THR A CA 1
ATOM 938 C C . THR A 1 121 ? -9.651 -8.089 8.353 1.00 66.25 121 THR A C 1
ATOM 940 O O . THR A 1 121 ? -10.170 -8.378 9.428 1.00 66.25 121 THR A O 1
ATOM 943 N N . ARG A 1 122 ? -8.645 -7.206 8.281 1.00 64.50 122 ARG A N 1
ATOM 944 C CA . ARG A 1 122 ? -8.166 -6.461 9.458 1.00 64.50 122 ARG A CA 1
ATOM 945 C C . ARG A 1 122 ? -9.231 -5.543 10.054 1.00 64.50 122 ARG A C 1
ATOM 947 O O . ARG A 1 122 ? -9.263 -5.381 11.271 1.00 64.50 122 ARG A O 1
ATOM 954 N N . GLY A 1 123 ? -10.069 -4.928 9.219 1.00 60.69 123 GLY A N 1
ATOM 955 C CA . GLY A 1 123 ? -11.186 -4.100 9.671 1.00 60.69 123 GLY A CA 1
ATOM 956 C C . GLY A 1 123 ? -12.195 -4.904 10.489 1.00 60.69 123 GLY A C 1
ATOM 957 O O . GLY A 1 123 ? -12.572 -4.489 11.583 1.00 60.69 123 GLY A O 1
ATOM 958 N N . GLU A 1 124 ? -12.559 -6.088 10.000 1.00 61.34 124 GLU A N 1
ATOM 959 C CA . GLU A 1 124 ? -13.456 -7.008 10.706 1.00 61.34 124 GLU A CA 1
ATOM 960 C C . GLU A 1 124 ? -12.818 -7.571 11.986 1.00 61.34 124 GLU A C 1
ATOM 962 O O . GLU A 1 124 ? -13.469 -7.608 13.029 1.00 61.34 124 GLU A O 1
ATOM 967 N N . GLN A 1 125 ? -11.523 -7.914 11.962 1.00 64.81 125 GLN A N 1
ATOM 968 C CA . GLN A 1 125 ? -10.795 -8.365 13.157 1.00 64.81 125 GLN A CA 1
ATOM 969 C C . GLN A 1 125 ? -10.787 -7.314 14.272 1.00 64.81 125 GLN A C 1
ATOM 971 O O . GLN A 1 125 ? -11.030 -7.649 15.427 1.00 64.81 125 GLN A O 1
ATOM 976 N N . LEU A 1 126 ? -10.568 -6.039 13.938 1.00 61.28 126 LEU A N 1
ATOM 977 C CA . LEU A 1 126 ? -10.579 -4.954 14.925 1.00 61.28 126 LEU A CA 1
ATOM 978 C C . LEU A 1 126 ? -11.971 -4.720 15.529 1.00 61.28 126 LEU A C 1
ATOM 980 O O . LEU A 1 126 ? -12.078 -4.379 16.707 1.00 61.28 126 LEU A O 1
ATOM 984 N N . ARG A 1 127 ? -13.043 -4.907 14.748 1.00 68.69 127 ARG A N 1
ATOM 985 C CA . ARG A 1 127 ? -14.420 -4.842 15.266 1.00 68.69 127 ARG A CA 1
ATOM 986 C C . ARG A 1 127 ? -14.697 -5.997 16.220 1.00 68.69 127 ARG A C 1
ATOM 988 O O . ARG A 1 127 ? -15.180 -5.754 17.322 1.00 68.69 127 ARG A O 1
ATOM 995 N N . ALA A 1 128 ? -14.317 -7.213 15.831 1.00 69.81 128 ALA A N 1
ATOM 996 C CA . ALA A 1 128 ? -14.478 -8.402 16.657 1.00 69.81 128 ALA A CA 1
ATOM 997 C C . ALA A 1 128 ? -13.694 -8.302 17.977 1.00 69.81 128 ALA A C 1
ATOM 999 O O . ALA A 1 128 ? -14.235 -8.622 19.031 1.00 69.81 128 ALA A O 1
ATOM 1000 N N . GLU A 1 129 ? -12.450 -7.809 17.952 1.00 73.00 129 GLU A N 1
ATOM 1001 C CA . GLU A 1 129 ? -11.655 -7.594 19.170 1.00 73.00 129 GLU A CA 1
ATOM 1002 C C . GLU A 1 129 ? -12.288 -6.558 20.104 1.00 73.00 129 GLU A C 1
ATOM 1004 O O . GLU A 1 129 ? -12.339 -6.783 21.312 1.00 73.00 129 GLU A O 1
ATOM 1009 N N . ASN A 1 130 ? -12.810 -5.454 19.564 1.00 76.56 130 ASN A N 1
ATOM 1010 C CA . ASN A 1 130 ? -13.460 -4.414 20.362 1.00 76.56 130 ASN A CA 1
ATOM 1011 C C . ASN A 1 130 ? -14.759 -4.924 21.007 1.00 76.56 130 ASN A C 1
ATOM 1013 O O . ASN A 1 130 ? -14.980 -4.751 22.205 1.00 76.56 130 ASN A O 1
ATOM 1017 N N . GLU A 1 131 ? -15.597 -5.626 20.241 1.00 83.88 131 GLU A N 1
ATOM 1018 C CA . GLU A 1 131 ? -16.808 -6.260 20.773 1.00 83.88 131 GLU A CA 1
ATOM 1019 C C . GLU A 1 131 ? -16.475 -7.288 21.863 1.00 83.88 131 GLU A C 1
ATOM 1021 O O . GLU A 1 131 ? -17.129 -7.320 22.910 1.00 83.88 131 GLU A O 1
ATOM 1026 N N . LEU A 1 132 ? -15.410 -8.070 21.668 1.00 76.81 132 LEU A N 1
ATOM 1027 C CA . LEU A 1 132 ? -14.929 -9.049 22.638 1.00 76.81 132 LEU A CA 1
ATOM 1028 C C . LEU A 1 132 ? -14.346 -8.388 23.897 1.00 76.81 132 LEU A C 1
ATOM 1030 O O . LEU A 1 132 ? -14.563 -8.881 25.004 1.00 76.81 132 LEU A O 1
ATOM 1034 N N . GLU A 1 133 ? -13.651 -7.256 23.767 1.00 85.75 133 GLU A N 1
ATOM 1035 C CA . GLU A 1 133 ? -13.158 -6.476 24.905 1.00 85.75 133 GLU A CA 1
ATOM 1036 C C . GLU A 1 133 ? -14.314 -5.873 25.716 1.00 85.75 133 GLU A C 1
ATOM 1038 O O . GLU A 1 133 ? -14.331 -5.974 26.947 1.00 85.75 133 GLU A O 1
ATOM 1043 N N . ILE A 1 134 ? -15.321 -5.303 25.047 1.00 87.50 134 ILE A N 1
ATOM 1044 C CA . ILE A 1 134 ? -16.530 -4.781 25.697 1.00 87.50 134 ILE A CA 1
ATOM 1045 C C . ILE A 1 134 ? -17.280 -5.913 26.414 1.00 87.50 134 ILE A C 1
ATOM 1047 O O . ILE A 1 134 ? -17.711 -5.734 27.557 1.00 87.50 134 ILE A O 1
ATOM 1051 N N . ALA A 1 135 ? -17.408 -7.084 25.785 1.00 85.25 135 ALA A N 1
ATOM 1052 C CA . ALA A 1 135 ? -18.044 -8.252 26.388 1.00 85.25 135 ALA A CA 1
ATOM 1053 C C . ALA A 1 135 ? -17.286 -8.744 27.632 1.00 85.25 135 ALA A C 1
ATOM 1055 O O . ALA A 1 135 ? -17.907 -8.954 28.674 1.00 85.25 135 ALA A O 1
ATOM 1056 N N . LYS A 1 136 ? -15.949 -8.840 27.568 1.00 88.12 136 LYS A N 1
ATOM 1057 C CA . LYS A 1 136 ? -15.103 -9.204 28.720 1.00 88.12 136 LYS A CA 1
ATOM 1058 C C . LYS A 1 136 ? -15.242 -8.221 29.878 1.00 88.12 136 LYS A C 1
ATOM 1060 O O . LYS A 1 136 ? -15.362 -8.645 31.024 1.00 88.12 136 LYS A O 1
ATOM 1065 N N . ARG A 1 137 ? -15.263 -6.912 29.595 1.00 87.19 137 ARG A N 1
ATOM 1066 C CA . ARG A 1 137 ? -15.472 -5.879 30.626 1.00 87.19 137 ARG A CA 1
ATOM 1067 C C . ARG A 1 137 ? -16.826 -6.055 31.321 1.00 87.19 137 ARG A C 1
ATOM 1069 O O . ARG A 1 137 ? -16.884 -6.021 32.545 1.00 87.19 137 ARG A O 1
ATOM 1076 N N . ARG A 1 138 ? -17.896 -6.322 30.560 1.00 89.56 138 ARG A N 1
ATOM 1077 C CA . ARG A 1 138 ? -19.238 -6.577 31.118 1.00 89.56 138 ARG A CA 1
ATOM 1078 C C . ARG A 1 138 ? -19.301 -7.856 31.956 1.00 89.56 138 ARG A C 1
ATOM 1080 O O . ARG A 1 138 ? -19.926 -7.838 33.011 1.00 89.56 138 ARG A O 1
ATOM 1087 N N . GLN A 1 139 ? -18.659 -8.939 31.515 1.00 87.81 139 GLN A N 1
ATOM 1088 C CA . GLN A 1 139 ? -18.590 -10.188 32.284 1.00 87.81 139 GLN A CA 1
ATOM 1089 C C . GLN A 1 139 ? -17.866 -9.987 33.619 1.00 87.81 139 GLN A C 1
ATOM 1091 O O . GLN A 1 139 ? -18.399 -10.363 34.658 1.00 87.81 139 GLN A O 1
ATOM 1096 N N . ALA A 1 140 ? -16.718 -9.305 33.611 1.00 87.88 140 ALA A N 1
ATOM 1097 C CA . ALA A 1 140 ? -15.971 -9.011 34.832 1.00 87.88 140 ALA A CA 1
ATOM 1098 C C . ALA A 1 140 ? -16.780 -8.162 35.834 1.00 87.88 140 ALA A C 1
ATOM 1100 O O . ALA A 1 140 ? -16.675 -8.360 37.044 1.00 87.88 140 ALA A O 1
ATOM 1101 N N . ASP A 1 141 ? -17.606 -7.226 35.355 1.00 90.19 141 ASP A N 1
ATOM 1102 C CA . ASP A 1 141 ? -18.493 -6.449 36.225 1.00 90.19 141 ASP A CA 1
ATOM 1103 C C . ASP A 1 141 ? -19.655 -7.292 36.777 1.00 90.19 141 ASP A C 1
ATOM 1105 O O . ASP A 1 141 ? -19.992 -7.163 37.955 1.00 90.19 141 ASP A O 1
ATOM 1109 N N . GLN A 1 142 ? -20.230 -8.202 35.982 1.00 88.19 142 GLN A N 1
ATOM 1110 C CA . GLN A 1 142 ? -21.260 -9.130 36.466 1.00 88.19 142 GLN A CA 1
ATOM 1111 C C . GLN A 1 142 ? -20.718 -10.092 37.529 1.00 88.19 142 GLN A C 1
ATOM 1113 O O . GLN A 1 142 ? -21.360 -10.275 38.563 1.00 88.19 142 GLN A O 1
ATOM 1118 N N . GLU A 1 143 ? -19.524 -10.651 37.328 1.00 88.19 143 GLU A N 1
ATOM 1119 C CA . GLU A 1 143 ? -18.873 -11.527 38.308 1.00 88.19 143 GLU A CA 1
ATOM 1120 C C . GLU A 1 143 ? -18.650 -10.813 39.646 1.00 88.19 143 GLU A C 1
ATOM 1122 O O . GLU A 1 143 ? -18.955 -11.367 40.703 1.00 88.19 143 GLU A O 1
ATOM 1127 N N . LYS A 1 144 ? -18.218 -9.544 39.626 1.00 88.00 144 LYS A N 1
ATOM 1128 C CA . LYS A 1 144 ? -18.074 -8.738 40.851 1.00 88.00 144 LYS A CA 1
ATOM 1129 C C . LYS A 1 144 ? -19.397 -8.550 41.588 1.00 88.00 144 LYS A C 1
ATOM 1131 O O . LYS A 1 144 ? -19.425 -8.641 42.816 1.00 88.00 144 LYS A O 1
ATOM 1136 N N . VAL A 1 145 ? -20.485 -8.280 40.863 1.00 88.94 145 VAL A N 1
ATOM 1137 C CA . VAL A 1 145 ? -21.821 -8.114 41.459 1.00 88.94 145 VAL A CA 1
ATOM 1138 C C . VAL A 1 145 ? -22.299 -9.421 42.091 1.00 88.94 145 VAL A C 1
ATOM 1140 O O . VAL A 1 145 ? -22.790 -9.405 43.221 1.00 88.94 145 VAL A O 1
ATOM 1143 N N . VAL A 1 146 ? -22.105 -10.555 41.411 1.00 88.50 146 VAL A N 1
ATOM 1144 C CA . VAL A 1 146 ? -22.470 -11.879 41.934 1.00 88.50 146 VAL A CA 1
ATOM 1145 C C . VAL A 1 146 ? -21.668 -12.207 43.193 1.00 88.50 146 VAL A C 1
ATOM 1147 O O . VAL A 1 146 ? -22.267 -12.547 44.213 1.00 88.50 146 VAL A O 1
ATOM 1150 N N . VAL A 1 147 ? -20.346 -12.024 43.186 1.00 89.00 147 VAL A N 1
ATOM 1151 C CA . VAL A 1 147 ? -19.500 -12.274 44.367 1.00 89.00 147 VAL A CA 1
ATOM 1152 C C . VAL A 1 147 ? -19.895 -11.370 45.539 1.00 89.00 147 VAL A C 1
ATOM 1154 O O . VAL A 1 147 ? -20.027 -11.848 46.664 1.00 89.00 147 VAL A O 1
ATOM 1157 N N . MET A 1 148 ? -20.169 -10.082 45.298 1.00 86.56 148 MET A N 1
ATOM 1158 C CA . MET A 1 148 ? -20.678 -9.188 46.348 1.00 86.56 148 MET A CA 1
ATOM 1159 C C . MET A 1 148 ? -22.033 -9.639 46.901 1.00 86.56 148 MET A C 1
ATOM 1161 O O . MET A 1 148 ? -22.273 -9.520 48.102 1.00 86.56 148 MET A O 1
ATOM 1165 N N . SER A 1 149 ? -22.923 -10.150 46.049 1.00 85.50 149 SER A N 1
ATOM 1166 C CA . SER A 1 149 ? -24.224 -10.656 46.489 1.00 85.50 149 SER A CA 1
ATOM 1167 C C . SER A 1 149 ? -24.084 -11.898 47.379 1.00 85.50 149 SER A C 1
ATOM 1169 O O . SER A 1 149 ? -24.737 -11.971 48.420 1.00 85.50 149 SER A O 1
ATOM 1171 N N . GLN A 1 150 ? -23.161 -12.807 47.042 1.00 86.25 150 GLN A N 1
ATOM 1172 C CA . GLN A 1 150 ? -22.843 -13.984 47.855 1.00 86.25 150 GLN A CA 1
ATOM 1173 C C . GLN A 1 150 ? -22.209 -13.592 49.196 1.00 86.25 150 GLN A C 1
ATOM 1175 O O . GLN A 1 150 ? -22.604 -14.114 50.236 1.00 86.25 150 GLN A O 1
ATOM 1180 N N . LEU A 1 151 ? -21.285 -12.622 49.203 1.00 86.12 151 LEU A N 1
ATOM 1181 C CA . LEU A 1 151 ? -20.691 -12.103 50.440 1.00 86.12 151 LEU A CA 1
ATOM 1182 C C . LEU A 1 151 ? -21.744 -11.480 51.366 1.00 86.12 151 LEU A C 1
ATOM 1184 O O . LEU A 1 151 ? -21.726 -11.741 52.567 1.00 86.12 151 LEU A O 1
ATOM 1188 N N . LYS A 1 152 ? -22.690 -10.701 50.822 1.00 83.44 152 LYS A N 1
ATOM 1189 C CA . LYS A 1 152 ? -23.797 -10.132 51.609 1.00 83.44 152 LYS A CA 1
ATOM 1190 C C . LYS A 1 152 ? -24.720 -11.205 52.183 1.00 83.44 152 LYS A C 1
ATOM 1192 O O . LYS A 1 152 ? -25.139 -11.071 53.326 1.00 83.44 152 LYS A O 1
ATOM 1197 N N . GLN A 1 153 ? -25.033 -12.251 51.416 1.00 85.19 153 GLN A N 1
ATOM 1198 C CA . GLN A 1 153 ? -25.834 -13.376 51.913 1.00 85.19 153 GLN A CA 1
ATOM 1199 C C . GLN A 1 153 ? -25.132 -14.118 53.055 1.00 85.19 153 GLN A C 1
ATOM 1201 O O . GLN A 1 153 ? -25.776 -14.432 54.050 1.00 85.19 153 GLN A O 1
ATOM 1206 N N . LEU A 1 154 ? -23.819 -14.351 52.948 1.00 85.00 154 LEU A N 1
ATOM 1207 C CA . LEU A 1 154 ? -23.036 -14.957 54.029 1.00 85.00 154 LEU A CA 1
ATOM 1208 C C . LEU A 1 154 ? -22.994 -14.059 55.270 1.00 85.00 154 LEU A C 1
ATOM 1210 O O . LEU A 1 154 ? -23.177 -14.550 56.377 1.00 85.00 154 LEU A O 1
ATOM 1214 N N . GLN A 1 155 ? -22.817 -12.745 55.101 1.00 79.88 155 GLN A N 1
ATOM 1215 C CA . GLN A 1 155 ? -22.847 -11.803 56.223 1.00 79.88 155 GLN A CA 1
ATOM 1216 C C . GLN A 1 155 ? -24.222 -11.673 56.881 1.00 79.88 155 GLN A C 1
ATOM 1218 O O . GLN A 1 155 ? -24.271 -11.384 58.065 1.00 79.88 155 GLN A O 1
ATOM 1223 N N . SER A 1 156 ? -25.330 -11.870 56.159 1.00 83.94 156 SER A N 1
ATOM 1224 C CA . SER A 1 156 ? -26.665 -11.813 56.772 1.00 83.94 156 SER A CA 1
ATOM 1225 C C . SER A 1 156 ? -27.040 -13.084 57.540 1.00 83.94 156 SER A C 1
ATOM 1227 O O . SER A 1 156 ? -28.092 -13.104 58.174 1.00 83.94 156 SER A O 1
ATOM 1229 N N . GLN A 1 157 ? -26.256 -14.160 57.414 1.00 73.12 157 GLN A N 1
ATOM 1230 C CA . GLN A 1 157 ? -26.450 -15.412 58.154 1.00 73.12 157 GLN A CA 1
ATOM 1231 C C . GLN A 1 157 ? -25.645 -15.474 59.464 1.00 73.12 157 GLN A C 1
ATOM 1233 O O . GLN A 1 157 ? -25.816 -16.435 60.213 1.00 73.12 157 GLN A O 1
ATOM 1238 N N . ILE A 1 158 ? -24.784 -14.486 59.732 1.00 67.44 158 ILE A N 1
ATOM 1239 C CA . ILE A 1 158 ? -23.973 -14.350 60.956 1.00 67.44 158 ILE A CA 1
ATOM 1240 C C . ILE A 1 158 ? -24.603 -13.273 61.839 1.00 67.44 158 ILE A C 1
ATOM 1242 O O . ILE A 1 158 ? -24.693 -13.506 63.063 1.00 67.44 158 ILE A O 1
#

Sequence (158 aa):
MSTSSKSEFSWPKSFTLTTIFCALIAVTTQTIWGGDFILNLAISFGFGLSAVGSSFILVKLFKTESRVFEVGISMLVAMTVGTLNAHYWLNGFFGDNFSGLKSVMLLGVIFCSVCYYYFYTRGEQLRAENELEIAKRRQADQEKVVVMSQLKQLQSQI

Radius of gyration: 24.31 Å; chains: 1; bounding box: 43×31×88 Å

InterPro domains:
  IPR036259 MFS transporter superfamily [SSF103473] (15-122)